Protein AF-A0A418YH72-F1 (afdb_monomer)

Radius of gyration: 20.98 Å; Cα contacts (8 Å, |Δi|>4): 149; chains: 1; bounding box: 73×44×43 Å

Mean predicted aligned error: 9.69 Å

Nearest PDB structures (foldseek):
  2x9a-assembly1_D  TM=6.975E-01  e=6.555E-03  Escherichia coli
  1s62-assembly1_A  TM=6.431E-01  e=1.338E-01  Escherichia coli
  2w7o-assembly1_B  TM=2.701E-01  e=1.994E+00  Homo sapiens
  4f4y-assembly2_B  TM=3.261E-01  e=7.004E+00  Sulfolobus acidocaldarius DSM 639

Foldseek 3Di:
DDDDDDDDDPPPPPPPPPPPPLPADQALVSLVVQLVVQLVVQQPCLQVDAFWKWKWWWAQPPVRDIDIDTPDTPPDPVNVVSSVVSNVRSVVSHHHVNYDPVRVVDVR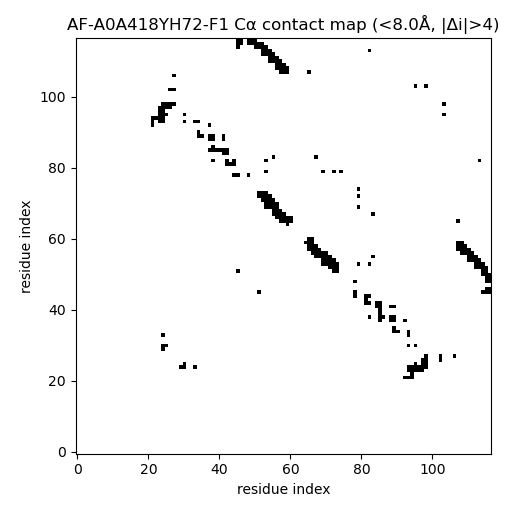TDMDMDTRD

Secondary structure (DSSP, 8-state):
-------------------------SSHHHHHHHHHHHHHHH-GGGGGSTT-EEEEEEEE-TTS-EEEEEEEE-S-HHHHHHHHHHHHHHHHH---TTS-HHHHHHHHSEEEEEE--

Structure (mmCIF, N/CA/C/O backbone):
data_AF-A0A418YH72-F1
#
_entry.id   AF-A0A418YH72-F1
#
loop_
_atom_site.group_PDB
_atom_site.id
_atom_site.type_symbol
_atom_site.label_atom_id
_atom_site.label_alt_id
_atom_site.label_comp_id
_atom_site.label_asym_id
_atom_site.label_entity_id
_atom_site.label_seq_id
_atom_site.pdbx_PDB_ins_code
_atom_site.Cartn_x
_atom_site.Cartn_y
_atom_site.Cartn_z
_atom_site.occupancy
_atom_site.B_iso_or_equiv
_atom_site.auth_seq_id
_atom_site.auth_comp_id
_atom_site.auth_asym_id
_atom_site.auth_atom_id
_atom_site.pdbx_PDB_model_num
ATOM 1 N N . MET A 1 1 ? 55.829 25.323 24.663 1.00 34.62 1 MET A N 1
ATOM 2 C CA . MET A 1 1 ? 56.059 23.943 25.158 1.00 34.62 1 MET A CA 1
ATOM 3 C C . MET A 1 1 ? 54.963 23.676 26.182 1.00 34.62 1 MET A C 1
ATOM 5 O O . MET A 1 1 ? 54.796 24.538 27.021 1.00 34.62 1 MET A O 1
ATOM 9 N N . LEU A 1 2 ? 54.112 22.653 26.180 1.00 28.16 2 LEU A N 1
ATOM 10 C CA . LEU A 1 2 ? 54.039 21.337 25.547 1.00 28.16 2 LEU A CA 1
ATOM 11 C C . LEU A 1 2 ? 52.534 20.952 25.549 1.00 28.16 2 LEU A C 1
ATOM 13 O O . LEU A 1 2 ? 51.839 21.228 26.523 1.00 28.16 2 LEU A O 1
ATOM 17 N N . LYS A 1 3 ? 52.027 20.367 24.457 1.00 35.00 3 LYS A N 1
ATOM 18 C CA . LYS A 1 3 ? 50.660 19.822 24.322 1.00 35.00 3 LYS A CA 1
ATOM 19 C C . LYS A 1 3 ? 50.563 18.474 25.040 1.00 35.00 3 LYS A C 1
ATOM 21 O O . LYS A 1 3 ? 51.445 17.647 24.832 1.00 35.00 3 LYS A O 1
ATOM 26 N N . ILE A 1 4 ? 49.459 18.205 25.744 1.00 41.81 4 ILE A N 1
ATOM 27 C CA . ILE A 1 4 ? 49.015 16.835 26.047 1.00 41.81 4 ILE A CA 1
ATOM 28 C C . ILE A 1 4 ? 47.512 16.739 25.771 1.00 41.81 4 ILE A C 1
ATOM 30 O O . ILE A 1 4 ? 46.709 17.458 26.357 1.00 41.81 4 ILE A O 1
ATOM 34 N N . TYR A 1 5 ? 47.171 15.861 24.829 1.00 42.00 5 TYR A N 1
ATOM 35 C CA . TYR A 1 5 ? 45.818 15.424 24.505 1.00 42.00 5 TYR A CA 1
ATOM 36 C C . TYR A 1 5 ? 45.535 14.147 25.296 1.00 42.00 5 TYR A C 1
ATOM 38 O O . TYR A 1 5 ? 46.362 13.238 25.272 1.00 42.00 5 TYR A O 1
ATOM 46 N N . LEU A 1 6 ? 44.356 14.032 25.910 1.00 33.56 6 LEU A N 1
ATOM 47 C CA . LEU A 1 6 ? 43.783 12.723 26.209 1.00 33.56 6 LEU A CA 1
ATOM 48 C C . LEU A 1 6 ? 42.378 12.644 25.621 1.00 33.56 6 LEU A C 1
ATOM 50 O O . LEU A 1 6 ? 41.426 13.253 26.099 1.00 33.56 6 LEU A O 1
ATOM 54 N N . ILE A 1 7 ? 42.311 11.889 24.532 1.00 48.41 7 ILE A N 1
ATOM 55 C CA . ILE A 1 7 ? 41.103 11.391 23.899 1.00 48.41 7 ILE A CA 1
ATOM 56 C C . ILE A 1 7 ? 40.647 10.202 24.742 1.00 48.41 7 ILE A C 1
ATOM 58 O O . ILE A 1 7 ? 41.369 9.217 24.860 1.00 48.41 7 ILE A O 1
ATOM 62 N N . THR A 1 8 ? 39.445 10.266 25.300 1.00 48.09 8 THR A N 1
ATOM 63 C CA . THR A 1 8 ? 38.673 9.060 25.619 1.00 48.09 8 THR A CA 1
ATOM 64 C C . THR A 1 8 ? 37.289 9.233 25.022 1.00 48.09 8 THR A C 1
ATOM 66 O O . THR A 1 8 ? 36.352 9.740 25.629 1.00 48.09 8 THR A O 1
ATOM 69 N N . SER A 1 9 ? 37.200 8.842 23.753 1.00 43.28 9 SER A N 1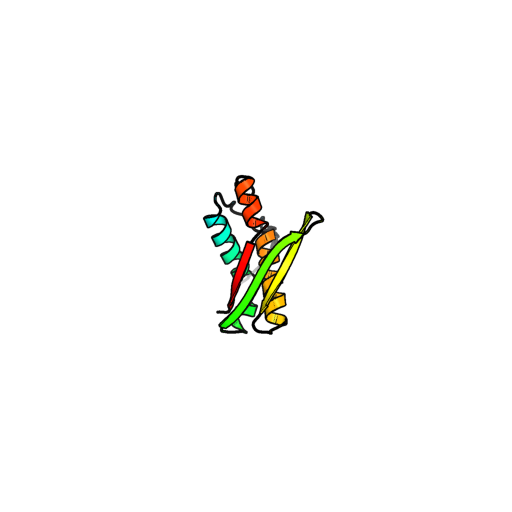
ATOM 70 C CA . SER A 1 9 ? 35.948 8.580 23.067 1.00 43.28 9 SER A CA 1
ATOM 71 C C . SER A 1 9 ? 35.249 7.409 23.756 1.00 43.28 9 SER A C 1
ATOM 73 O O . SER A 1 9 ? 35.534 6.256 23.460 1.00 43.28 9 SER A O 1
ATOM 75 N N . PHE A 1 10 ? 34.304 7.700 24.644 1.00 38.09 10 PHE A N 1
ATOM 76 C CA . PHE A 1 10 ? 33.159 6.820 24.851 1.00 38.09 10 PHE A CA 1
ATOM 77 C C . PHE A 1 10 ? 32.013 7.368 24.007 1.00 38.09 10 PHE A C 1
ATOM 79 O O . PHE A 1 10 ? 31.128 8.076 24.478 1.00 38.09 10 PHE A O 1
ATOM 86 N N . LEU A 1 11 ? 32.063 7.054 22.713 1.00 37.41 11 LEU A N 1
ATOM 87 C CA . LEU A 1 11 ? 30.863 7.027 21.892 1.00 37.41 11 LEU A CA 1
ATOM 88 C C . LEU A 1 11 ? 30.061 5.822 22.394 1.00 37.41 11 LEU A C 1
ATOM 90 O O . LEU A 1 11 ? 30.219 4.704 21.909 1.00 37.41 11 LEU A O 1
ATOM 94 N N . LEU A 1 12 ? 29.233 6.042 23.419 1.00 40.66 12 LEU A N 1
ATOM 95 C CA . LEU A 1 12 ? 28.045 5.222 23.592 1.00 40.66 12 LEU A CA 1
ATOM 96 C C . LEU A 1 12 ? 27.223 5.465 22.326 1.00 40.66 12 LEU A C 1
ATOM 98 O O . LEU A 1 12 ? 26.517 6.465 22.203 1.00 40.66 12 LEU A O 1
ATOM 102 N N . VAL A 1 13 ? 27.373 4.580 21.343 1.00 37.44 13 VAL A N 1
ATOM 103 C CA . VAL A 1 13 ? 26.371 4.432 20.296 1.00 37.44 13 VAL A CA 1
ATOM 104 C C . VAL A 1 13 ? 25.168 3.843 21.013 1.00 37.44 13 VAL A C 1
ATOM 106 O O . VAL A 1 13 ? 25.008 2.628 21.117 1.00 37.44 13 VAL A O 1
ATOM 109 N N . SER A 1 14 ? 24.363 4.725 21.599 1.00 34.56 14 SER A N 1
ATOM 110 C CA . SER A 1 14 ? 23.002 4.405 21.974 1.00 34.56 14 SER A CA 1
ATOM 111 C C . SER A 1 14 ? 22.319 3.990 20.680 1.00 34.56 14 SER A C 1
ATOM 113 O O . SER A 1 14 ? 21.883 4.831 19.896 1.00 34.56 14 SER A O 1
ATOM 115 N N . PHE A 1 15 ? 22.259 2.683 20.428 1.00 39.03 15 PHE A N 1
ATOM 116 C CA . PHE A 1 15 ? 21.234 2.112 19.576 1.00 39.03 15 PHE A CA 1
ATOM 117 C C . PHE A 1 15 ? 19.912 2.373 20.295 1.00 39.03 15 PHE A C 1
ATOM 119 O O . PHE A 1 15 ? 19.388 1.532 21.018 1.00 39.03 15 PHE A O 1
ATOM 1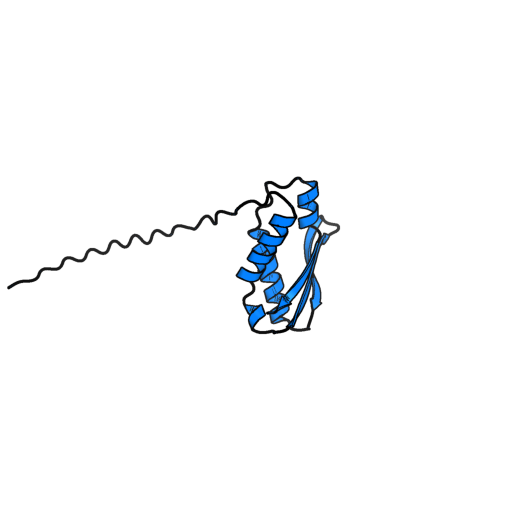26 N N . VAL A 1 16 ? 19.398 3.593 20.140 1.00 39.38 16 VAL A N 1
ATOM 127 C CA . VAL A 1 16 ? 17.982 3.854 20.319 1.00 39.38 16 VAL A CA 1
ATOM 128 C C . VAL A 1 16 ? 17.347 3.081 19.177 1.00 39.38 16 VAL A C 1
ATOM 130 O O . VAL A 1 16 ? 17.320 3.545 18.038 1.00 39.38 16 VAL A O 1
ATOM 133 N N . GLY A 1 17 ? 16.916 1.851 19.463 1.00 37.94 17 GLY A N 1
ATOM 134 C CA . GLY A 1 17 ? 15.854 1.248 18.683 1.00 37.94 17 GLY A CA 1
ATOM 135 C C . GLY A 1 17 ? 14.741 2.279 18.692 1.00 37.94 17 GLY A C 1
ATOM 136 O O . GLY A 1 17 ? 14.155 2.538 19.740 1.00 37.94 17 GLY A O 1
ATOM 137 N N . GLN A 1 18 ? 14.559 2.975 17.572 1.00 33.47 18 GLN A N 1
ATOM 138 C CA . GLN A 1 18 ? 13.433 3.868 17.409 1.00 33.47 18 GLN A CA 1
ATOM 139 C C . GLN A 1 18 ? 12.211 2.967 17.545 1.00 33.47 18 GLN A C 1
ATOM 141 O O . GLN A 1 18 ? 11.880 2.225 16.621 1.00 33.47 18 GLN A O 1
ATOM 146 N N . ALA A 1 19 ? 11.572 2.986 18.715 1.00 41.53 19 ALA A N 1
ATOM 147 C CA . ALA A 1 19 ? 10.144 2.772 18.764 1.00 41.53 19 ALA A CA 1
ATOM 148 C C . ALA A 1 19 ? 9.604 3.822 17.797 1.00 41.53 19 ALA A C 1
ATOM 150 O O . ALA A 1 19 ? 9.647 5.018 18.081 1.00 41.53 19 ALA A O 1
ATOM 151 N N . GLN A 1 20 ? 9.295 3.399 16.573 1.00 51.62 20 GLN A N 1
ATOM 152 C CA . GLN A 1 20 ? 8.569 4.246 15.651 1.00 51.62 20 GLN A CA 1
ATOM 153 C C . GLN A 1 20 ? 7.283 4.561 16.402 1.00 51.62 20 GLN A C 1
ATOM 155 O O . GLN A 1 20 ? 6.504 3.644 16.655 1.00 51.62 20 GLN A O 1
ATOM 160 N N . ASP A 1 21 ? 7.125 5.806 16.855 1.00 56.09 21 ASP A N 1
ATOM 161 C CA . ASP A 1 21 ? 5.864 6.287 17.406 1.00 56.09 21 ASP A CA 1
ATOM 162 C C . ASP A 1 21 ? 4.848 6.182 16.269 1.00 56.09 21 ASP A C 1
ATOM 164 O O . ASP A 1 21 ? 4.713 7.073 15.424 1.00 56.09 21 ASP A O 1
ATOM 168 N N . LEU A 1 22 ? 4.203 5.019 16.181 1.00 71.38 22 LEU A N 1
ATOM 169 C CA . LEU A 1 22 ? 3.124 4.778 15.249 1.00 71.38 22 LEU A CA 1
ATOM 170 C C . LEU A 1 22 ? 1.996 5.680 15.724 1.00 71.38 22 LEU A C 1
ATOM 172 O O . LEU A 1 22 ? 1.359 5.414 16.735 1.00 71.38 22 LEU A O 1
ATOM 176 N N . THR A 1 23 ? 1.815 6.812 15.047 1.00 83.56 23 THR A N 1
ATOM 177 C CA . THR A 1 23 ? 0.719 7.720 15.369 1.00 83.56 23 THR A CA 1
ATOM 178 C C . THR A 1 23 ? -0.578 7.024 14.964 1.00 83.56 23 THR A C 1
ATOM 180 O O . THR A 1 23 ? -0.796 6.872 13.756 1.00 83.56 23 THR A O 1
ATOM 183 N N . PRO A 1 24 ? -1.442 6.615 15.911 1.00 90.00 24 PRO A N 1
ATOM 184 C CA . PRO A 1 24 ? -2.672 5.931 15.559 1.00 90.00 24 PRO A CA 1
ATOM 185 C C . PRO A 1 24 ? -3.544 6.821 14.678 1.00 90.00 24 PRO A C 1
ATOM 187 O O . PRO A 1 24 ? -3.627 8.039 14.875 1.00 90.00 24 PRO A O 1
ATOM 190 N N . CYS A 1 25 ? -4.215 6.211 13.708 1.00 92.38 25 CYS A N 1
ATOM 191 C CA . CYS A 1 25 ? -5.263 6.887 12.961 1.00 92.38 25 CYS A CA 1
ATOM 192 C C . CYS A 1 25 ? -6.620 6.726 13.658 1.00 92.38 25 CYS A C 1
ATOM 194 O O . CYS A 1 25 ? -6.986 5.637 14.101 1.00 92.38 25 CYS A O 1
ATOM 196 N N . PHE A 1 26 ? -7.378 7.820 13.739 1.00 91.81 26 PHE A N 1
ATOM 197 C CA . PHE A 1 26 ? -8.661 7.879 14.451 1.00 91.81 26 PHE A CA 1
ATOM 198 C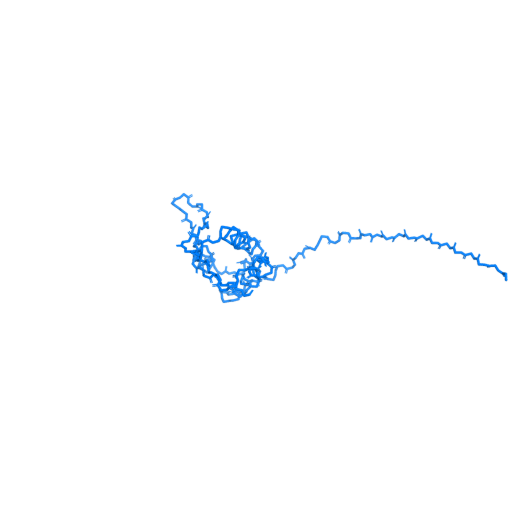 C . PHE A 1 26 ? -9.870 7.699 13.526 1.00 91.81 26 PHE A C 1
ATOM 200 O O . PHE A 1 26 ? -10.964 7.369 13.983 1.00 91.81 26 PHE A O 1
ATOM 207 N N . ASP A 1 27 ? -9.678 7.879 12.219 1.00 93.38 27 ASP A N 1
ATOM 208 C CA . ASP A 1 27 ? -10.697 7.645 11.204 1.00 93.38 27 ASP A CA 1
ATOM 209 C C . ASP A 1 27 ? -10.109 7.044 9.916 1.00 93.38 27 ASP A C 1
ATOM 211 O O . ASP A 1 27 ? -8.900 7.064 9.665 1.00 93.38 27 ASP A O 1
ATOM 215 N N . LEU A 1 28 ? -10.988 6.505 9.066 1.00 90.94 28 LEU A N 1
ATOM 216 C CA . LEU A 1 28 ? -10.602 5.876 7.798 1.00 90.94 28 LEU A CA 1
ATOM 217 C C . LEU A 1 28 ? -9.844 6.794 6.842 1.00 90.94 28 LEU A C 1
ATOM 219 O O . LEU A 1 28 ? -9.022 6.304 6.067 1.00 90.94 28 LEU A O 1
ATOM 223 N N . GLN A 1 29 ? -10.160 8.085 6.819 1.00 92.25 29 GLN A N 1
ATOM 224 C CA . GLN A 1 29 ? -9.508 9.021 5.915 1.00 92.25 29 GLN A CA 1
ATOM 225 C C . GLN A 1 29 ? -8.060 9.235 6.353 1.00 92.25 29 GLN A C 1
ATOM 227 O O . GLN A 1 29 ? -7.158 9.124 5.521 1.00 92.25 29 GLN A O 1
ATOM 232 N N . GLN A 1 30 ? -7.833 9.441 7.649 1.00 94.00 30 GLN A N 1
ATOM 233 C CA . GLN A 1 30 ? -6.502 9.544 8.227 1.00 94.00 30 GLN A CA 1
ATOM 234 C C . GLN A 1 30 ? -5.696 8.261 7.989 1.00 94.00 30 GLN A C 1
ATOM 236 O O . GLN A 1 30 ? -4.562 8.337 7.516 1.00 94.00 30 GLN A O 1
ATOM 241 N N . CYS A 1 31 ? -6.284 7.080 8.214 1.00 94.00 31 CYS A N 1
ATOM 242 C CA . CYS A 1 31 ? -5.587 5.813 7.967 1.00 94.00 31 CYS A CA 1
ATOM 243 C C . CYS A 1 31 ? -5.187 5.645 6.498 1.00 94.00 31 CYS A C 1
ATOM 245 O O . CYS A 1 31 ? -4.098 5.163 6.199 1.00 94.00 31 CYS A O 1
ATOM 247 N N . ARG A 1 32 ? -6.047 6.054 5.556 1.00 92.75 32 ARG A N 1
ATOM 248 C CA . ARG A 1 32 ? -5.733 6.005 4.118 1.00 92.75 32 ARG A CA 1
ATOM 249 C C . ARG A 1 32 ? -4.575 6.930 3.761 1.00 92.75 32 ARG A C 1
ATOM 251 O O . ARG A 1 32 ? -3.704 6.528 2.996 1.00 92.75 32 ARG A O 1
ATOM 258 N N . GLN A 1 33 ? -4.555 8.140 4.319 1.00 93.69 33 GLN A N 1
ATOM 259 C CA . GLN A 1 33 ? -3.470 9.098 4.103 1.00 93.69 33 GLN A CA 1
ATOM 260 C C . GLN A 1 33 ? -2.145 8.588 4.676 1.00 93.69 33 GLN A C 1
ATOM 262 O O . GLN A 1 33 ? -1.137 8.603 3.973 1.00 93.69 33 GLN A O 1
ATOM 267 N N . GLN A 1 34 ? -2.155 8.073 5.908 1.00 94.62 34 GLN A N 1
ATOM 268 C CA . GLN A 1 34 ? -0.972 7.474 6.526 1.00 94.62 34 GLN A CA 1
ATOM 269 C C . GLN A 1 34 ? -0.480 6.261 5.733 1.00 94.62 34 GLN A C 1
ATOM 271 O O . GLN A 1 34 ? 0.699 6.181 5.405 1.00 94.62 34 GLN A O 1
ATOM 276 N N . MET A 1 35 ? -1.376 5.353 5.335 1.00 94.62 35 MET A N 1
ATOM 277 C CA . MET A 1 35 ? -1.020 4.200 4.507 1.00 94.62 35 MET A CA 1
ATOM 278 C C . MET A 1 35 ? -0.379 4.635 3.185 1.00 94.62 35 MET A C 1
ATOM 280 O O . MET A 1 35 ? 0.642 4.080 2.793 1.00 94.62 35 MET A O 1
ATOM 284 N N . GLN A 1 36 ? -0.926 5.651 2.511 1.00 93.94 36 GLN A N 1
ATOM 285 C CA . GLN A 1 36 ? -0.338 6.192 1.284 1.00 93.94 36 GLN A CA 1
ATOM 286 C C . GLN A 1 36 ? 1.075 6.748 1.520 1.00 93.94 36 GLN A C 1
ATOM 288 O O . GLN A 1 36 ? 1.981 6.472 0.733 1.00 93.94 36 GLN A O 1
ATOM 293 N N . GLN A 1 37 ? 1.274 7.513 2.596 1.00 94.31 37 GLN A N 1
ATOM 294 C CA . GLN A 1 37 ? 2.586 8.051 2.960 1.00 94.31 37 GLN A CA 1
ATOM 295 C C . GLN A 1 37 ? 3.591 6.931 3.233 1.00 94.31 37 GLN A C 1
ATOM 297 O O . GLN A 1 37 ? 4.688 6.960 2.683 1.00 94.31 37 GLN A O 1
ATOM 302 N N . LEU A 1 38 ? 3.196 5.916 4.004 1.00 95.00 38 LEU A N 1
ATOM 303 C CA . LEU A 1 38 ? 4.030 4.757 4.314 1.00 95.00 38 LEU A CA 1
ATOM 304 C C . LEU A 1 38 ? 4.392 3.968 3.048 1.00 95.00 38 LEU A C 1
ATOM 306 O O . LEU A 1 38 ? 5.558 3.639 2.844 1.00 95.00 38 LEU A O 1
ATOM 310 N N . ILE A 1 39 ? 3.433 3.729 2.144 1.00 95.69 39 ILE A N 1
ATOM 311 C CA . ILE A 1 39 ? 3.710 3.075 0.854 1.00 95.69 39 ILE A CA 1
ATOM 312 C C . ILE A 1 39 ? 4.770 3.871 0.088 1.00 95.69 39 ILE A C 1
ATOM 314 O O . ILE A 1 39 ?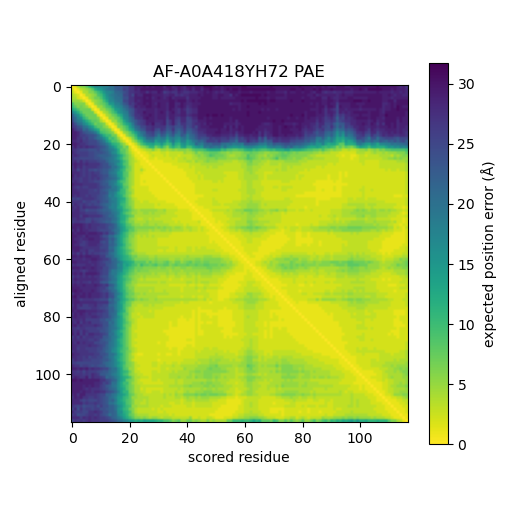 5.766 3.309 -0.356 1.00 95.69 39 ILE A O 1
ATOM 318 N N . TYR A 1 40 ? 4.608 5.188 -0.047 1.00 93.94 40 TYR A N 1
ATOM 319 C CA . TYR A 1 40 ? 5.574 6.025 -0.766 1.00 93.94 40 TYR A CA 1
ATOM 320 C C . TYR A 1 40 ? 6.883 6.259 -0.006 1.00 93.94 40 TYR A C 1
ATOM 322 O O . TYR A 1 40 ? 7.889 6.621 -0.611 1.00 93.94 40 TYR A O 1
ATOM 330 N N . GLN A 1 41 ? 6.943 6.026 1.293 1.00 93.88 41 GLN A N 1
ATOM 331 C CA . GLN A 1 41 ? 8.217 6.010 1.999 1.00 93.88 41 GLN A CA 1
ATOM 332 C C . GLN A 1 41 ? 9.036 4.771 1.617 1.00 93.88 41 GLN A C 1
ATOM 334 O O . GLN A 1 41 ? 10.245 4.865 1.412 1.00 93.88 41 GLN A O 1
ATOM 339 N N . HIS A 1 42 ? 8.364 3.632 1.457 1.00 93.00 42 HIS A N 1
ATOM 340 C CA . HIS A 1 42 ? 9.001 2.334 1.231 1.00 93.00 42 HIS A CA 1
ATOM 341 C C . HIS A 1 42 ? 9.135 1.941 -0.248 1.00 93.00 42 HIS A C 1
ATOM 343 O O . HIS A 1 42 ? 9.927 1.068 -0.599 1.00 93.00 42 HIS A O 1
ATOM 349 N N . TRP A 1 43 ? 8.399 2.592 -1.150 1.00 95.06 43 TRP A N 1
ATOM 350 C CA . TRP A 1 43 ? 8.362 2.234 -2.569 1.00 95.06 43 TRP A CA 1
ATOM 351 C C . TRP A 1 43 ? 9.356 3.028 -3.424 1.00 95.06 43 TRP A C 1
ATOM 353 O O . TRP A 1 43 ? 8.967 3.891 -4.214 1.00 95.06 43 TRP A O 1
ATOM 363 N N . SER A 1 44 ? 10.654 2.762 -3.275 1.00 90.81 44 SER A N 1
ATOM 364 C CA . SER A 1 44 ? 11.713 3.474 -4.015 1.00 90.81 44 SER A CA 1
ATOM 365 C C . SER A 1 44 ? 11.677 3.230 -5.528 1.00 90.81 44 SER A C 1
ATOM 367 O O . SER A 1 44 ? 11.959 4.142 -6.303 1.00 90.81 44 SER A O 1
ATOM 369 N N . ALA A 1 45 ? 11.260 2.037 -5.961 1.00 92.56 45 ALA A N 1
ATOM 370 C CA . ALA A 1 45 ? 11.208 1.666 -7.373 1.00 92.56 45 ALA A CA 1
ATOM 371 C C . ALA A 1 45 ? 10.282 2.562 -8.210 1.00 92.56 45 ALA A C 1
ATOM 373 O O . ALA A 1 45 ? 10.467 2.633 -9.419 1.00 92.56 45 ALA A O 1
ATOM 374 N N . ARG A 1 46 ? 9.326 3.285 -7.603 1.00 92.75 46 ARG A N 1
ATOM 375 C CA . ARG A 1 46 ? 8.401 4.163 -8.342 1.00 92.75 46 ARG A CA 1
ATOM 376 C C .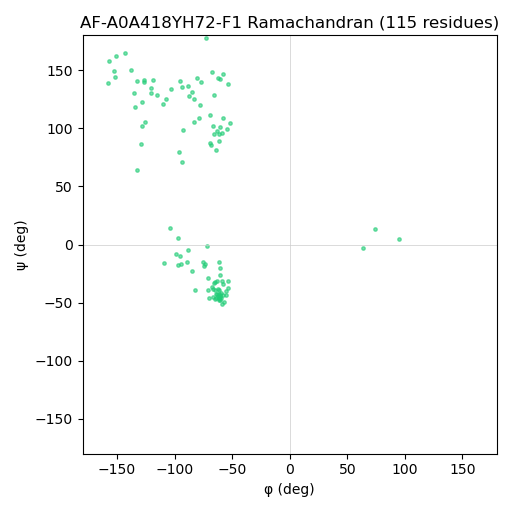 ARG A 1 46 ? 9.108 5.182 -9.250 1.00 92.75 46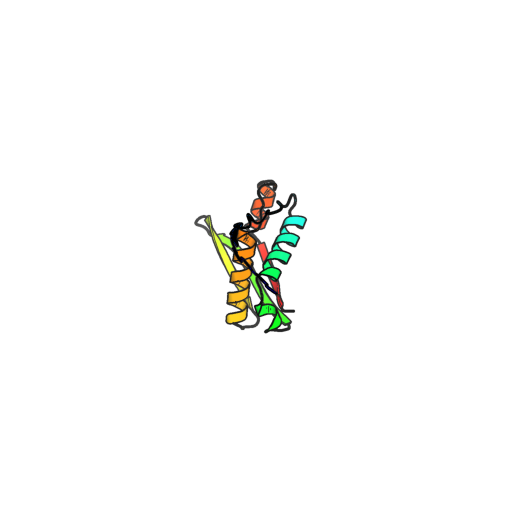 ARG A C 1
ATOM 378 O O . ARG A 1 46 ? 8.601 5.468 -10.324 1.00 92.75 46 ARG A O 1
ATOM 385 N N . HIS A 1 47 ? 10.305 5.630 -8.862 1.00 94.94 47 HIS A N 1
ATOM 386 C CA . HIS A 1 47 ? 11.103 6.624 -9.596 1.00 94.94 47 HIS A CA 1
ATOM 387 C C . HIS A 1 47 ? 11.769 6.038 -10.852 1.00 94.94 47 HIS A C 1
ATOM 389 O O . HIS A 1 47 ? 12.276 6.771 -11.694 1.00 94.94 47 HIS A O 1
ATOM 395 N N . SER A 1 48 ? 11.820 4.708 -10.974 1.00 96.00 48 SER A N 1
ATOM 396 C CA . SER A 1 48 ? 12.469 4.001 -12.088 1.00 96.00 48 SER A CA 1
ATOM 397 C C . SER A 1 48 ? 11.492 3.537 -13.172 1.00 96.00 48 SER A C 1
ATOM 399 O O . SER A 1 48 ? 11.937 3.060 -14.213 1.00 96.00 48 SER A O 1
ATOM 401 N N . TYR A 1 49 ? 10.181 3.660 -12.942 1.00 95.00 49 TYR A N 1
ATOM 402 C CA . TYR A 1 49 ? 9.132 3.178 -13.848 1.00 95.00 49 TYR A CA 1
ATOM 403 C C . TYR A 1 49 ? 8.068 4.262 -14.069 1.00 95.00 49 TYR A C 1
ATOM 405 O O . TYR A 1 49 ? 6.926 4.074 -13.654 1.00 95.00 49 TYR A O 1
ATOM 413 N N . PRO A 1 50 ? 8.416 5.408 -14.679 1.00 92.75 50 PRO A N 1
ATOM 414 C CA . PRO A 1 50 ? 7.502 6.540 -14.807 1.00 92.75 50 PRO A CA 1
ATOM 415 C C . PRO A 1 50 ? 6.179 6.120 -15.456 1.00 92.75 50 PRO A C 1
ATOM 417 O O . PRO A 1 50 ? 6.162 5.331 -16.399 1.00 92.75 50 PRO A O 1
ATOM 420 N N . GLU A 1 51 ? 5.072 6.629 -14.912 1.00 93.81 51 GLU A N 1
ATOM 421 C CA . GLU A 1 51 ? 3.694 6.357 -15.354 1.00 93.81 51 GLU A CA 1
ATOM 422 C C . GLU A 1 51 ? 3.214 4.901 -15.219 1.00 93.81 51 GLU A C 1
ATOM 424 O O . GLU A 1 51 ? 2.036 4.625 -15.477 1.00 93.81 51 GLU A O 1
ATOM 429 N N . ALA A 1 52 ? 4.069 3.971 -14.776 1.00 96.38 52 ALA A N 1
ATOM 430 C CA . ALA A 1 52 ? 3.667 2.593 -14.537 1.00 96.38 52 ALA A CA 1
ATOM 431 C C . ALA A 1 52 ? 2.592 2.530 -13.446 1.00 96.38 52 ALA A C 1
ATOM 433 O O . ALA A 1 52 ? 2.602 3.285 -12.468 1.00 96.38 52 ALA A O 1
ATOM 434 N N . LYS A 1 53 ? 1.644 1.611 -13.619 1.00 97.50 53 LYS A N 1
ATOM 435 C CA . LYS A 1 53 ? 0.504 1.428 -12.726 1.00 97.50 53 LYS A CA 1
ATOM 436 C C . LYS A 1 53 ? 0.423 -0.012 -12.266 1.00 97.50 53 LYS A C 1
ATOM 438 O O . LYS A 1 53 ? 0.631 -0.939 -13.044 1.00 97.50 53 LYS A O 1
ATOM 443 N N . VAL A 1 54 ? 0.058 -0.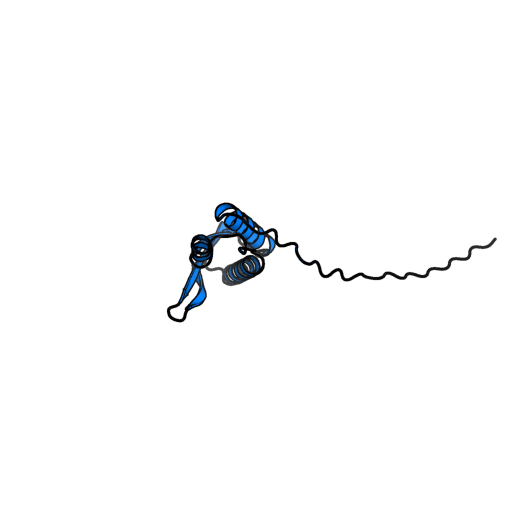180 -11.004 1.00 97.75 54 VAL A N 1
ATOM 444 C CA . VAL A 1 54 ? -0.287 -1.479 -10.430 1.00 97.75 54 VAL A CA 1
ATOM 445 C C . VAL A 1 54 ? -1.542 -1.320 -9.590 1.00 97.75 54 VAL A C 1
ATOM 447 O O . VAL A 1 54 ? -1.650 -0.408 -8.768 1.00 97.75 54 VAL A O 1
ATOM 450 N N . THR A 1 55 ? -2.518 -2.190 -9.818 1.00 97.94 55 THR A N 1
ATOM 451 C CA . THR A 1 55 ? -3.724 -2.279 -9.001 1.00 97.94 55 THR A CA 1
ATOM 452 C C . THR A 1 55 ? -3.651 -3.539 -8.165 1.00 97.94 55 THR A C 1
ATOM 454 O O . THR A 1 55 ? -3.508 -4.644 -8.689 1.00 97.94 55 THR A O 1
ATOM 457 N N . VAL A 1 56 ? -3.783 -3.356 -6.858 1.00 97.06 56 VAL A N 1
ATOM 458 C CA . VAL A 1 56 ? -3.683 -4.408 -5.855 1.00 97.06 56 VAL A CA 1
ATOM 459 C C . VAL A 1 56 ? -5.005 -4.521 -5.112 1.00 97.06 56 VAL A C 1
ATOM 461 O O . VAL A 1 56 ? -5.649 -3.513 -4.807 1.00 97.06 56 VAL A O 1
ATOM 464 N N . ARG A 1 57 ? -5.403 -5.752 -4.805 1.00 96.31 57 ARG A N 1
ATOM 465 C CA . ARG A 1 57 ? -6.565 -6.065 -3.978 1.00 96.31 57 ARG A CA 1
ATOM 466 C C . ARG A 1 57 ? -6.116 -6.759 -2.699 1.00 96.31 57 ARG A C 1
ATOM 468 O O . ARG A 1 57 ? -5.399 -7.755 -2.767 1.00 96.31 57 ARG A O 1
ATOM 475 N N . ARG A 1 58 ? -6.576 -6.252 -1.553 1.00 94.62 58 ARG A N 1
ATOM 476 C CA . ARG A 1 58 ? -6.493 -6.923 -0.252 1.00 94.62 58 ARG A CA 1
ATOM 477 C C . ARG A 1 58 ? -7.855 -7.499 0.120 1.00 94.62 58 ARG A C 1
ATOM 479 O O . ARG A 1 58 ? -8.863 -6.803 -0.017 1.00 94.62 58 ARG A O 1
ATOM 486 N N . TYR A 1 59 ? -7.888 -8.747 0.570 1.00 93.69 59 TYR A N 1
ATOM 487 C CA . TYR A 1 59 ? -9.105 -9.430 1.009 1.00 93.69 59 TYR A CA 1
ATOM 488 C C . TYR A 1 59 ? -8.781 -10.584 1.960 1.00 93.69 59 TYR A C 1
ATOM 490 O O . TYR A 1 59 ? -7.682 -11.130 1.928 1.00 93.69 59 TYR A O 1
ATOM 498 N N . SER A 1 60 ? -9.755 -11.000 2.768 1.00 91.81 60 SER A N 1
ATOM 499 C CA . SER A 1 60 ? -9.698 -12.285 3.471 1.00 91.81 60 SER A CA 1
ATOM 500 C C . SER A 1 60 ? -10.268 -13.389 2.580 1.00 91.81 60 SER A C 1
ATOM 502 O O . SER A 1 60 ? -11.370 -13.248 2.048 1.00 91.81 60 SER A O 1
ATOM 504 N N . ASP A 1 61 ? -9.523 -14.477 2.382 1.00 90.50 61 ASP A N 1
ATOM 505 C CA . ASP A 1 61 ? -10.024 -15.637 1.638 1.00 90.50 61 ASP A CA 1
ATOM 506 C C . ASP A 1 61 ? -11.070 -16.435 2.446 1.00 90.50 61 ASP A C 1
ATOM 508 O O . ASP A 1 61 ? -11.373 -16.125 3.599 1.00 90.50 61 ASP A O 1
ATOM 512 N N . LEU A 1 62 ? -11.634 -17.489 1.844 1.00 89.12 62 LEU A N 1
ATOM 513 C CA . LEU A 1 62 ? -12.652 -18.339 2.485 1.00 89.12 62 LEU A CA 1
ATOM 514 C C . LEU A 1 62 ? -12.156 -19.049 3.759 1.00 89.12 62 LEU A C 1
ATOM 516 O O . LEU A 1 62 ? -12.968 -19.565 4.521 1.00 89.12 62 LEU A O 1
ATOM 520 N N . GLN A 1 63 ? -10.841 -19.090 3.989 1.00 93.25 63 GLN A N 1
ATOM 521 C CA . GLN A 1 63 ? -10.218 -19.653 5.189 1.00 93.25 63 GLN A CA 1
ATOM 522 C C . GLN A 1 63 ? -9.884 -18.564 6.223 1.00 93.25 63 GLN A C 1
ATOM 524 O O . GLN A 1 63 ? -9.257 -18.854 7.239 1.00 93.25 63 GLN A O 1
ATOM 529 N N . GLY A 1 64 ? -10.278 -17.310 5.974 1.00 86.56 64 GLY A N 1
ATOM 530 C CA . GLY A 1 64 ? -9.978 -16.166 6.833 1.00 86.56 64 GLY A CA 1
ATOM 531 C C . GLY A 1 64 ? -8.528 -15.692 6.739 1.00 86.56 64 GLY A C 1
ATOM 532 O O . GLY A 1 64 ? -8.087 -14.920 7.589 1.00 86.56 64 GLY A O 1
ATOM 533 N N . LYS A 1 65 ? -7.762 -16.143 5.736 1.00 90.19 65 LYS A N 1
ATOM 534 C CA . LYS A 1 65 ? -6.377 -15.704 5.555 1.00 90.19 65 LYS A CA 1
ATOM 535 C C . LYS A 1 65 ? -6.339 -14.400 4.768 1.00 90.19 65 LYS A C 1
ATOM 537 O O . LYS A 1 65 ? -6.936 -14.305 3.698 1.00 90.19 65 LYS A O 1
ATOM 542 N N . ASP A 1 66 ? -5.585 -13.429 5.277 1.00 90.62 66 ASP A N 1
ATOM 543 C CA . ASP A 1 66 ? -5.329 -12.162 4.590 1.00 90.62 66 ASP A CA 1
ATOM 544 C C . ASP A 1 66 ? -4.512 -12.401 3.314 1.00 90.62 66 ASP A C 1
ATOM 546 O O . ASP A 1 66 ? -3.481 -13.088 3.320 1.00 90.62 66 ASP A O 1
ATOM 550 N N . ARG A 1 67 ? -5.002 -11.862 2.200 1.00 94.25 67 ARG A N 1
ATOM 551 C 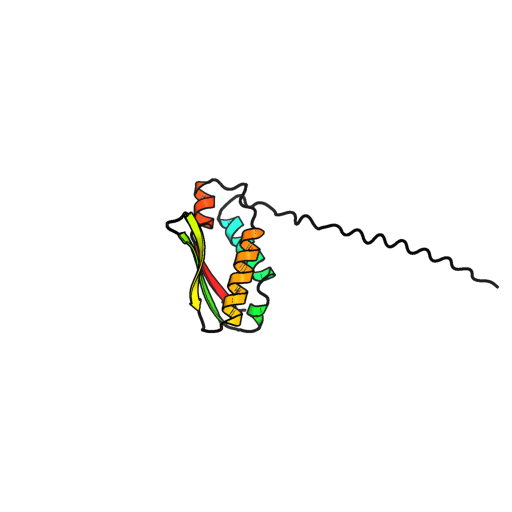CA . ARG A 1 67 ? -4.419 -11.985 0.867 1.00 94.25 67 ARG A CA 1
ATOM 552 C C . ARG A 1 67 ? -4.232 -10.610 0.268 1.00 94.25 67 ARG A C 1
ATOM 554 O O . ARG A 1 67 ? -5.110 -9.760 0.365 1.00 94.25 67 ARG A O 1
ATOM 561 N N . ILE A 1 68 ? -3.103 -10.439 -0.408 1.00 95.06 68 ILE A N 1
ATOM 562 C CA . ILE A 1 68 ? -2.794 -9.272 -1.225 1.00 95.06 68 ILE A CA 1
ATOM 563 C C . ILE A 1 68 ? -2.365 -9.796 -2.588 1.00 95.06 68 ILE A C 1
ATOM 565 O O . ILE A 1 68 ? -1.435 -10.597 -2.675 1.00 95.06 68 ILE A O 1
ATOM 569 N N . GLU A 1 69 ? -3.052 -9.372 -3.642 1.00 94.88 69 GLU A N 1
ATOM 570 C CA . GLU A 1 69 ? -2.772 -9.821 -5.004 1.00 94.88 69 GLU A CA 1
ATOM 571 C C . GLU A 1 69 ? -2.820 -8.662 -5.997 1.00 94.88 69 GLU A C 1
ATOM 573 O O . GLU A 1 69 ? -3.565 -7.694 -5.826 1.00 94.88 69 GLU A O 1
ATOM 578 N N . ILE A 1 70 ? -2.036 -8.786 -7.062 1.00 96.69 70 ILE A N 1
ATOM 579 C CA . ILE A 1 70 ? -2.065 -7.861 -8.190 1.00 96.69 70 ILE A CA 1
ATOM 580 C C . ILE A 1 70 ? -3.191 -8.289 -9.124 1.00 96.69 70 ILE A C 1
ATOM 582 O O . ILE A 1 70 ? -3.223 -9.429 -9.579 1.00 96.69 70 ILE A O 1
ATOM 586 N N . ILE A 1 71 ? -4.099 -7.362 -9.421 1.00 97.56 71 ILE A N 1
ATOM 587 C CA . ILE A 1 71 ? -5.222 -7.587 -10.343 1.00 97.56 71 ILE A CA 1
ATOM 588 C C . ILE A 1 71 ? -5.062 -6.827 -11.664 1.00 97.56 71 ILE A C 1
ATOM 590 O O . ILE A 1 71 ? -5.757 -7.124 -12.630 1.00 97.56 71 ILE A O 1
ATOM 594 N N . ASN A 1 72 ? -4.163 -5.841 -11.712 1.00 97.56 72 ASN A N 1
ATOM 595 C CA . ASN A 1 72 ? -3.779 -5.142 -12.934 1.00 97.56 72 ASN A CA 1
ATOM 596 C C . ASN A 1 72 ? -2.343 -4.621 -12.804 1.00 97.56 72 ASN A C 1
ATOM 598 O O . ASN A 1 72 ? -1.948 -4.196 -11.719 1.00 97.56 72 ASN A O 1
ATOM 602 N N . SER A 1 73 ? -1.580 -4.632 -13.893 1.00 97.12 73 SER A N 1
ATOM 603 C CA . SER A 1 73 ? -0.176 -4.216 -13.915 1.00 97.12 73 SER A CA 1
ATOM 604 C C . SER A 1 73 ? 0.228 -3.691 -15.292 1.00 97.12 73 SER A C 1
ATOM 606 O O . SER A 1 73 ? -0.259 -4.162 -16.319 1.00 97.12 73 SER A O 1
ATOM 608 N N . SER A 1 74 ? 1.174 -2.751 -15.311 1.00 96.38 74 SER A N 1
ATOM 609 C CA . SER A 1 74 ? 1.890 -2.318 -16.517 1.00 96.38 74 SER A CA 1
ATOM 610 C C . SER A 1 74 ? 2.894 -3.351 -17.062 1.00 96.38 74 SER A C 1
ATOM 612 O O . SER A 1 74 ? 3.523 -3.087 -18.081 1.00 96.38 74 SER A O 1
ATOM 614 N N . GLY A 1 75 ? 3.053 -4.513 -16.420 1.00 95.62 75 GLY A N 1
ATOM 615 C CA . GLY A 1 75 ? 3.859 -5.643 -16.904 1.00 95.62 75 GLY A CA 1
ATOM 616 C C . GLY A 1 75 ? 5.299 -5.694 -16.381 1.00 95.62 75 GLY A C 1
ATOM 617 O O . GLY A 1 75 ? 6.072 -6.567 -16.776 1.00 95.62 75 GLY A O 1
ATOM 618 N N . TYR A 1 76 ? 5.677 -4.789 -15.478 1.00 96.25 76 TYR A N 1
ATOM 619 C CA . TYR A 1 76 ? 7.022 -4.729 -14.909 1.00 96.25 76 TYR A CA 1
ATOM 620 C C . TYR A 1 76 ? 7.094 -5.528 -13.604 1.00 96.25 76 TYR A C 1
ATOM 622 O O . TYR A 1 76 ? 6.770 -5.023 -12.534 1.00 96.25 76 TYR A O 1
ATOM 630 N N . ARG A 1 77 ? 7.587 -6.769 -13.663 1.00 95.19 77 ARG A N 1
ATOM 631 C CA . ARG A 1 77 ? 7.625 -7.659 -12.487 1.00 95.19 77 ARG A CA 1
ATOM 632 C C . ARG A 1 77 ? 8.348 -7.063 -11.270 1.00 95.19 77 ARG A C 1
ATOM 634 O O . ARG A 1 77 ? 7.867 -7.176 -10.152 1.00 95.19 77 ARG A O 1
ATOM 641 N N . VAL A 1 78 ? 9.495 -6.413 -11.472 1.00 95.25 78 VAL A N 1
ATOM 642 C CA . VAL A 1 78 ? 10.263 -5.807 -10.365 1.00 95.25 78 VAL A CA 1
ATOM 643 C C . VAL A 1 78 ? 9.496 -4.642 -9.728 1.00 95.25 78 VAL A C 1
ATOM 645 O O . VAL A 1 78 ? 9.510 -4.478 -8.509 1.00 95.25 78 VAL A O 1
ATOM 648 N N . PHE A 1 79 ? 8.797 -3.849 -10.540 1.00 96.25 79 PHE A N 1
ATOM 649 C CA . PHE A 1 79 ? 7.922 -2.776 -10.069 1.00 96.25 79 PHE A CA 1
ATOM 650 C C . PHE A 1 79 ? 6.752 -3.336 -9.250 1.00 96.25 79 PHE A C 1
ATOM 652 O O . PHE A 1 79 ? 6.510 -2.874 -8.137 1.00 96.25 79 PHE A O 1
ATOM 659 N N . ASP A 1 80 ? 6.107 -4.385 -9.746 1.00 97.00 80 ASP A N 1
ATOM 660 C CA . ASP A 1 80 ? 5.013 -5.095 -9.085 1.00 97.00 80 ASP A CA 1
ATOM 661 C C . ASP A 1 80 ? 5.421 -5.677 -7.721 1.00 97.00 80 ASP A C 1
ATOM 663 O O . ASP A 1 80 ? 4.791 -5.392 -6.698 1.00 97.00 80 ASP A O 1
ATOM 667 N N . ASP A 1 81 ? 6.526 -6.425 -7.680 1.00 96.44 81 ASP A N 1
ATOM 668 C CA . ASP A 1 81 ? 7.057 -7.029 -6.453 1.00 96.44 81 ASP A CA 1
ATOM 669 C C . ASP A 1 81 ? 7.449 -5.945 -5.426 1.00 96.44 81 ASP A C 1
ATOM 671 O O . ASP A 1 81 ? 7.195 -6.073 -4.220 1.00 96.44 81 ASP A O 1
ATOM 675 N N . SER A 1 82 ? 8.021 -4.830 -5.895 1.00 96.62 82 SER A N 1
ATOM 676 C CA . SER A 1 82 ? 8.371 -3.696 -5.031 1.00 96.62 82 SER A CA 1
ATOM 677 C C . SER A 1 82 ? 7.140 -2.978 -4.464 1.00 96.62 82 SER A C 1
ATOM 679 O O . SER A 1 82 ? 7.153 -2.565 -3.304 1.00 96.62 82 SER A O 1
ATOM 681 N N . ALA A 1 83 ? 6.061 -2.867 -5.244 1.00 96.94 83 ALA A N 1
ATOM 682 C CA . ALA A 1 83 ? 4.806 -2.273 -4.803 1.00 96.94 83 ALA A CA 1
ATOM 683 C C . ALA A 1 83 ? 4.143 -3.131 -3.722 1.00 96.94 83 ALA A C 1
ATOM 685 O O . ALA A 1 83 ? 3.739 -2.613 -2.681 1.00 96.94 83 ALA A O 1
ATOM 686 N N . LEU A 1 84 ? 4.092 -4.452 -3.928 1.00 96.62 84 LEU A N 1
ATOM 687 C CA . LEU A 1 84 ? 3.602 -5.398 -2.923 1.00 96.62 84 LEU A CA 1
ATOM 688 C C . LEU A 1 84 ? 4.423 -5.328 -1.634 1.00 96.62 84 LEU A C 1
ATOM 690 O O . LEU A 1 84 ? 3.858 -5.343 -0.541 1.00 96.62 84 LEU A O 1
ATOM 694 N N . THR A 1 85 ? 5.747 -5.222 -1.746 1.00 96.31 85 THR A N 1
ATOM 695 C CA . THR A 1 85 ? 6.634 -5.080 -0.584 1.00 96.31 85 THR A CA 1
ATOM 696 C C . THR A 1 85 ? 6.310 -3.810 0.206 1.00 96.31 85 THR A C 1
ATOM 698 O O . THR A 1 85 ? 6.115 -3.878 1.420 1.00 96.31 85 THR A O 1
ATOM 701 N N . ALA A 1 86 ? 6.168 -2.671 -0.476 1.00 96.38 86 ALA A N 1
ATOM 702 C CA . ALA A 1 86 ? 5.845 -1.400 0.162 1.00 96.38 86 ALA A CA 1
ATOM 703 C C . ALA A 1 86 ? 4.448 -1.389 0.805 1.00 96.38 86 ALA A C 1
ATOM 705 O O . ALA A 1 86 ? 4.285 -0.868 1.907 1.00 96.38 86 ALA A O 1
ATOM 706 N N . ILE A 1 87 ? 3.446 -2.003 0.163 1.00 96.00 87 ILE A N 1
ATOM 707 C CA . ILE A 1 87 ? 2.101 -2.166 0.738 1.00 96.00 87 ILE A CA 1
ATOM 708 C C . ILE A 1 87 ? 2.164 -3.002 2.016 1.00 96.00 87 ILE A C 1
ATOM 710 O O . ILE A 1 87 ? 1.618 -2.589 3.035 1.00 96.00 87 ILE A O 1
ATOM 714 N N . ASN A 1 88 ? 2.856 -4.144 2.000 1.00 94.94 88 ASN A N 1
ATOM 715 C CA . ASN A 1 88 ? 3.001 -4.980 3.194 1.00 94.94 88 ASN A CA 1
ATOM 716 C C . ASN A 1 88 ? 3.697 -4.231 4.339 1.00 94.94 88 ASN A C 1
ATOM 718 O O . ASN A 1 88 ? 3.243 -4.294 5.479 1.00 94.94 88 ASN A O 1
ATOM 722 N N . GLN A 1 89 ? 4.763 -3.483 4.044 1.00 95.06 89 GLN A N 1
ATOM 723 C CA . GLN A 1 89 ? 5.455 -2.666 5.045 1.00 95.06 89 GLN A CA 1
ATOM 724 C C . GLN A 1 89 ? 4.554 -1.573 5.623 1.00 95.06 89 GLN A C 1
ATOM 726 O O . GLN A 1 89 ? 4.518 -1.397 6.840 1.00 95.06 89 GLN A O 1
ATOM 731 N N . ALA A 1 90 ? 3.776 -0.895 4.778 1.00 94.50 90 ALA A N 1
ATOM 732 C CA . ALA A 1 90 ? 2.809 0.097 5.226 1.00 94.50 90 ALA A CA 1
ATOM 733 C C . ALA A 1 90 ? 1.731 -0.512 6.129 1.00 94.50 90 ALA A C 1
ATOM 735 O O . ALA A 1 90 ? 1.414 0.061 7.163 1.00 94.50 90 ALA A O 1
ATOM 736 N N . LEU A 1 91 ? 1.201 -1.687 5.784 1.00 92.75 91 LEU A N 1
ATOM 737 C CA . LEU A 1 91 ? 0.186 -2.366 6.591 1.00 92.75 91 LEU A CA 1
ATOM 738 C C . LEU A 1 91 ? 0.713 -2.825 7.956 1.00 92.75 91 LEU A C 1
ATOM 740 O O . LEU A 1 91 ? -0.043 -2.801 8.920 1.00 92.75 91 LEU A O 1
ATOM 744 N N . MET A 1 92 ? 1.988 -3.213 8.054 1.00 92.50 92 MET A N 1
ATOM 745 C CA . MET A 1 92 ? 2.617 -3.551 9.338 1.00 92.50 92 MET A CA 1
ATOM 746 C C . MET A 1 92 ? 2.847 -2.324 10.232 1.00 92.50 92 MET A C 1
ATOM 748 O O . MET A 1 92 ? 2.873 -2.464 11.450 1.00 92.50 92 MET A O 1
ATOM 752 N N . GLN A 1 93 ? 3.038 -1.142 9.638 1.00 93.12 93 GLN A N 1
ATOM 753 C CA . GLN A 1 93 ? 3.299 0.114 10.356 1.00 93.12 93 GLN A CA 1
ATOM 754 C C . GLN A 1 93 ? 2.030 0.944 10.600 1.00 93.12 93 GLN A C 1
ATOM 756 O O . GLN A 1 93 ? 2.068 1.925 11.333 1.00 93.12 93 GLN A O 1
ATOM 761 N N . LEU A 1 94 ? 0.899 0.591 9.992 1.00 92.12 94 LEU A N 1
ATOM 762 C CA . LEU A 1 94 ? -0.344 1.331 10.167 1.00 92.12 94 LEU A CA 1
ATOM 763 C C . LEU A 1 94 ? -1.004 0.955 11.501 1.00 92.12 94 LEU A C 1
ATOM 765 O O . LEU A 1 94 ? -1.557 -0.136 11.637 1.00 92.12 94 LEU A O 1
ATOM 769 N N . ASP A 1 95 ? -0.995 1.870 12.469 1.00 93.06 95 ASP A N 1
ATOM 770 C CA . ASP A 1 95 ? -1.711 1.681 13.732 1.00 93.06 95 ASP A CA 1
ATOM 771 C C . ASP A 1 95 ? -3.193 2.059 13.587 1.00 93.06 95 ASP A C 1
ATOM 773 O O . ASP A 1 95 ? -3.572 3.232 13.530 1.00 93.06 95 ASP A O 1
ATOM 777 N N . THR A 1 96 ? -4.040 1.029 13.543 1.00 92.44 96 THR A N 1
ATOM 778 C CA . THR A 1 96 ? -5.501 1.145 13.448 1.00 92.44 96 THR A CA 1
ATOM 779 C C . THR A 1 96 ? -6.213 0.873 14.776 1.00 92.44 96 THR A C 1
ATOM 781 O O . THR A 1 96 ? -7.423 0.636 14.776 1.00 92.44 96 THR A O 1
ATOM 784 N N . SER A 1 97 ? -5.493 0.847 15.904 1.00 91.69 97 SER A N 1
ATOM 785 C CA . SER A 1 97 ? -6.026 0.465 17.224 1.00 91.69 97 SER A CA 1
ATOM 786 C C . SER A 1 97 ? -7.173 1.357 17.708 1.00 91.69 97 SER A C 1
ATOM 788 O O . SER A 1 97 ? -8.034 0.898 18.456 1.00 91.69 97 SER A O 1
ATOM 790 N N . GLN A 1 98 ? -7.219 2.609 17.245 1.00 94.06 98 GLN A N 1
ATOM 791 C CA . GLN A 1 98 ? -8.242 3.592 17.613 1.00 94.06 98 GLN A CA 1
ATOM 792 C C . GLN A 1 98 ? -9.490 3.547 16.719 1.00 94.06 98 GLN A C 1
ATOM 794 O O . GLN A 1 98 ? -10.471 4.240 16.988 1.00 94.06 98 GLN A O 1
ATOM 799 N N . LEU A 1 99 ? -9.496 2.728 15.662 1.00 91.88 99 LEU A N 1
ATOM 800 C CA . LEU A 1 99 ? -10.652 2.622 14.778 1.00 91.88 99 LEU A CA 1
ATOM 801 C C . LEU A 1 99 ? -11.744 1.716 15.357 1.00 91.88 99 LEU A C 1
ATOM 803 O O . LEU A 1 99 ? -11.441 0.629 15.855 1.00 91.88 99 LEU A O 1
ATOM 807 N N . PRO A 1 100 ? -13.032 2.049 15.152 1.00 91.88 100 PRO A N 1
ATOM 808 C CA . PRO A 1 100 ? -14.124 1.108 15.370 1.00 91.88 100 PRO A CA 1
ATOM 809 C C . PRO A 1 100 ? -13.965 -0.154 14.507 1.00 91.88 100 PRO A C 1
ATOM 811 O O . PRO A 1 100 ? -13.549 -0.070 13.349 1.00 91.88 100 PRO A O 1
ATOM 814 N N . ALA A 1 101 ? -14.392 -1.317 15.009 1.00 88.31 101 ALA A N 1
ATOM 815 C CA . ALA A 1 101 ? -14.280 -2.599 14.297 1.00 88.31 101 ALA A CA 1
ATOM 816 C C . ALA A 1 101 ? -14.885 -2.573 12.875 1.00 88.31 101 ALA A C 1
ATOM 818 O O . ALA A 1 101 ? -14.322 -3.125 11.928 1.00 88.31 101 ALA A O 1
ATOM 819 N N . SER A 1 102 ? -16.002 -1.859 12.688 1.00 88.00 102 SER A N 1
ATOM 820 C CA . SER A 1 102 ? -16.633 -1.679 11.373 1.00 88.00 102 SER A CA 1
ATOM 821 C C . SER A 1 102 ? -15.738 -0.933 10.377 1.00 88.00 102 SER A C 1
ATOM 823 O O . SER A 1 102 ? -15.792 -1.201 9.178 1.00 88.00 102 SER A O 1
ATOM 825 N N . GLN A 1 103 ? -14.884 -0.025 10.851 1.00 88.94 103 GLN A N 1
ATOM 826 C CA . GLN A 1 103 ? -13.908 0.685 10.031 1.00 88.94 103 GLN A CA 1
ATOM 827 C C . GLN A 1 103 ? -12.648 -0.154 9.802 1.00 88.94 103 GLN A C 1
ATOM 829 O O . GLN A 1 103 ? -12.167 -0.206 8.673 1.00 88.94 103 GLN A O 1
ATOM 834 N N . GLN A 1 104 ? -12.177 -0.893 10.808 1.00 87.94 104 GLN A N 1
ATOM 835 C CA . GLN A 1 104 ? -11.049 -1.819 10.642 1.00 87.94 104 GLN A CA 1
ATOM 836 C C . GLN A 1 104 ? -11.306 -2.837 9.517 1.00 87.94 104 GLN A C 1
ATOM 838 O O . GLN A 1 104 ? -10.435 -3.062 8.678 1.00 87.94 104 GLN A O 1
ATOM 843 N N . SER A 1 105 ? -12.534 -3.362 9.403 1.00 86.00 105 SER A N 1
ATOM 844 C CA . SER A 1 105 ? -12.908 -4.291 8.320 1.00 86.00 105 SER A CA 1
ATOM 845 C C . SER A 1 105 ? -12.723 -3.708 6.907 1.00 86.00 105 SER A C 1
ATOM 847 O O . SER A 1 105 ? -12.354 -4.425 5.975 1.00 86.00 105 SER A O 1
ATOM 849 N N . LYS A 1 106 ? -12.897 -2.387 6.748 1.00 87.88 106 LYS A N 1
ATOM 850 C CA . LYS A 1 106 ? -12.700 -1.671 5.476 1.00 87.88 106 LYS A CA 1
ATOM 851 C C . LYS A 1 106 ? -11.222 -1.488 5.121 1.00 87.88 106 LYS A C 1
ATOM 853 O O . LYS A 1 106 ? -10.912 -1.220 3.967 1.00 87.88 106 LYS A O 1
ATOM 858 N N . LEU A 1 107 ? -10.314 -1.616 6.091 1.00 85.88 107 LEU A N 1
ATOM 859 C CA . LEU A 1 107 ? -8.864 -1.647 5.861 1.00 85.88 107 LEU A CA 1
ATOM 860 C C . LEU A 1 107 ? -8.341 -3.071 5.624 1.00 85.88 107 LEU A C 1
ATOM 862 O O . LEU A 1 107 ? -7.232 -3.244 5.122 1.00 85.88 107 LEU A O 1
ATOM 866 N N . GLN A 1 108 ? -9.142 -4.089 5.941 1.00 85.69 108 GLN A N 1
ATOM 867 C CA . GLN A 1 108 ? -8.870 -5.488 5.595 1.00 85.69 108 GLN A CA 1
ATOM 868 C C . GLN A 1 108 ? -9.350 -5.843 4.179 1.00 85.69 108 GLN A C 1
ATOM 870 O O . GLN A 1 108 ? -8.841 -6.779 3.576 1.00 85.69 108 GLN A O 1
ATOM 875 N N . HIS A 1 109 ? -10.307 -5.086 3.633 1.00 90.50 109 HIS A N 1
ATOM 876 C CA . HIS A 1 109 ? -10.869 -5.312 2.303 1.00 90.50 109 HIS A CA 1
ATOM 877 C C . HIS A 1 109 ? -10.822 -4.029 1.482 1.00 90.50 109 HIS A C 1
ATOM 879 O O . HIS A 1 109 ? -11.654 -3.138 1.657 1.00 90.50 109 HIS A O 1
ATOM 885 N N . PHE A 1 110 ? -9.856 -3.932 0.572 1.00 91.94 110 PHE A N 1
ATOM 886 C CA . PHE A 1 110 ? -9.733 -2.768 -0.297 1.00 91.94 110 PHE A CA 1
ATOM 887 C C . PHE A 1 110 ? -9.108 -3.108 -1.645 1.00 91.94 110 PHE A C 1
ATOM 889 O O . PHE A 1 110 ? -8.426 -4.116 -1.821 1.00 91.94 110 PHE A O 1
ATOM 896 N N . GLN A 1 111 ? -9.303 -2.194 -2.588 1.00 95.50 111 GLN A N 1
ATOM 897 C CA . GLN A 1 111 ? -8.564 -2.138 -3.836 1.00 95.50 111 GLN A CA 1
ATOM 898 C C . GLN A 1 111 ? -7.850 -0.792 -3.905 1.00 95.50 111 GLN A C 1
ATOM 900 O O . GLN A 1 111 ? -8.449 0.241 -3.598 1.00 95.50 111 GLN A O 1
ATOM 905 N N . LEU A 1 112 ? -6.580 -0.803 -4.299 1.00 94.81 112 LEU A N 1
ATOM 906 C CA . LEU A 1 112 ? -5.786 0.408 -4.463 1.00 94.81 112 LEU A CA 1
ATOM 907 C C . LEU A 1 112 ? -5.053 0.356 -5.804 1.00 94.81 112 LEU A C 1
ATOM 909 O O . LEU A 1 112 ? -4.552 -0.693 -6.199 1.00 94.81 112 LEU A O 1
ATOM 913 N N . THR A 1 113 ? -4.981 1.493 -6.491 1.00 96.38 113 THR A N 1
ATOM 914 C CA . THR A 1 113 ? -4.140 1.662 -7.681 1.00 96.38 113 THR A CA 1
ATOM 915 C C . THR A 1 113 ? -2.995 2.592 -7.328 1.00 96.38 113 THR A C 1
ATOM 917 O O . THR A 1 113 ? -3.233 3.738 -6.948 1.00 96.38 113 THR A O 1
ATOM 920 N N . LEU A 1 114 ? -1.765 2.110 -7.471 1.00 94.94 114 LEU A N 1
ATOM 921 C CA . LEU A 1 114 ? -0.567 2.931 -7.379 1.00 94.94 114 LEU A CA 1
ATOM 922 C C . LEU A 1 114 ? -0.137 3.360 -8.774 1.00 94.94 114 LEU A C 1
ATOM 924 O O . LEU A 1 114 ? -0.207 2.577 -9.720 1.00 94.94 114 LEU A O 1
ATOM 928 N N . THR A 1 115 ? 0.318 4.602 -8.885 1.00 94.75 115 THR A N 1
ATOM 929 C CA . THR A 1 115 ? 0.958 5.132 -10.092 1.00 94.75 115 THR A CA 1
ATOM 930 C C . THR A 1 115 ? 2.355 5.584 -9.708 1.00 94.75 115 THR A C 1
ATOM 932 O O . THR A 1 115 ? 2.515 6.280 -8.703 1.00 94.75 115 THR A O 1
ATOM 935 N N . ALA A 1 116 ? 3.353 5.163 -10.475 1.00 92.19 116 ALA A N 1
ATOM 936 C CA . ALA A 1 116 ? 4.716 5.626 -10.298 1.00 92.19 116 ALA A CA 1
ATOM 937 C C . ALA A 1 116 ? 4.858 7.108 -10.663 1.00 92.19 116 ALA A C 1
ATOM 939 O O . ALA A 1 116 ? 4.152 7.611 -11.540 1.00 92.19 116 ALA A O 1
ATOM 940 N N . GLN A 1 117 ? 5.776 7.779 -9.970 1.00 82.25 117 GLN A N 1
ATOM 941 C CA . GLN A 1 117 ? 6.109 9.192 -10.132 1.00 82.25 117 GLN A CA 1
ATOM 942 C C . GLN A 1 117 ? 7.618 9.337 -10.221 1.00 82.25 117 GLN A C 1
ATOM 944 O O . GLN A 1 117 ? 8.298 8.621 -9.445 1.00 82.25 117 GLN A O 1
#

Sequence (117 aa):
MLKIYLITSFLLVSFVGQAQDLTPCFDLQQCRQQMQQLIYQHWSARHSYPEAKVTVRRYSDLQGKDRIEIINSSGYRVFDDSALTAINQALMQLDTSQLPASQQSKLQHFQLTLTAQ

Solvent-accessible surface area (backbone atoms only — not comparable to full-atom values): 7026 Å² total; per-residue (Å²): 140,82,90,83,87,84,87,78,86,77,77,76,76,73,79,70,75,74,74,72,81,59,72,61,24,71,46,73,68,53,41,52,52,51,37,52,52,38,22,63,71,58,33,69,61,30,66,78,39,70,75,37,38,41,29,37,38,35,34,62,48,99,84,69,47,83,41,77,46,77,79,44,66,72,76,51,64,71,54,52,55,42,47,53,50,10,48,54,54,16,60,75,58,55,38,56,86,62,36,56,70,80,56,49,53,54,76,50,43,44,75,49,73,50,67,26,92

Organism: NCBI:txid2303987

pLDDT: mean 83.59, std 20.83, range [28.16, 97.94]